Protein AF-X1DQE3-F1 (afdb_monomer_lite)

Radius of gyration: 15.82 Å; chains: 1; bounding box: 38×34×45 Å

Secondary structure (DSSP, 8-state):
-HHHHH--SSS--HHHHHHHHHHHHHHHHHHHHHHHTT-S---EEEHHHHHHHHHHHTT-SS--HHHHTT-EEEHHHHHHHHHHHHTS-HHHHTTSTT--GGGTTTHHHHHHHHHHHHHHTT-SEEEEES--HHHHHHHHHS--

Organism: NCBI:txid412755

InterPro domains:
  IPR003695 Ppx/GppA phosphatase, N-terminal [PF02541] (2-142)
  IPR043129 ATPase, nucleotide binding domain [SSF53067] (2-142)
  IPR050273 GppA/Ppx guanosine pentaphosphate hydrolase [PTHR30005] (2-142)

Sequence (144 aa):
VLTEKFIKGTLPERSELDHLESYIRSSIMEVMQKVRERGDILTIGVAGTITTLAAIDLELEEYDWQKIHRHILSRERIKNIYKLLCGTDLEERKKITGLTPGRADIIIGGTAILLEILKILSKENVIVSEQDILDGIIYSLAEF

Foldseek 3Di:
DLLVVQAVFQARDPVSLVVLLVVLLVVCVVVLVVVLVVPDDAAADEDDLQLLLQQLLVLAQDRDQVSSAQDKDFLVSLVVVLVVLNHDGLVVQCVRRSHPSVCSSPSNSVSSNVNSSCVSSVHGIYTYHHDDDVNVVVVVPVPD

pLDDT: mean 95.74, std 4.66, range [61.59, 98.75]

Structure (mmCIF, N/CA/C/O backbone):
data_AF-X1DQE3-F1
#
_entry.id   AF-X1DQE3-F1
#
loop_
_atom_site.group_PDB
_atom_site.id
_atom_site.type_symbol
_atom_site.label_atom_id
_atom_site.label_alt_id
_atom_site.label_comp_id
_atom_site.label_asym_id
_atom_site.label_entity_id
_atom_site.label_seq_id
_atom_site.pdbx_PDB_ins_code
_atom_site.Cartn_x
_atom_site.Cartn_y
_atom_site.Cartn_z
_atom_site.occupancy
_atom_site.B_iso_or_equiv
_atom_site.auth_seq_id
_atom_site.auth_comp_id
_atom_site.auth_asym_id
_atom_site.auth_atom_id
_atom_site.pdbx_PDB_model_num
ATOM 1 N N . VAL A 1 1 ? 4.897 -9.219 10.926 1.00 82.38 1 VAL A N 1
ATOM 2 C CA . VAL A 1 1 ? 4.546 -8.277 9.828 1.00 82.38 1 VAL A CA 1
ATOM 3 C C . VAL A 1 1 ? 4.795 -6.835 10.290 1.00 82.38 1 VAL A C 1
ATOM 5 O O . VAL A 1 1 ? 4.826 -6.614 11.493 1.00 82.38 1 VAL A O 1
ATOM 8 N N . LEU A 1 2 ? 5.058 -5.852 9.404 1.00 89.00 2 LEU A N 1
ATOM 9 C CA . LEU A 1 2 ? 5.412 -4.483 9.847 1.00 89.00 2 LEU A CA 1
ATOM 10 C C . LEU A 1 2 ? 4.331 -3.830 10.716 1.00 89.00 2 LEU A C 1
ATOM 12 O O . L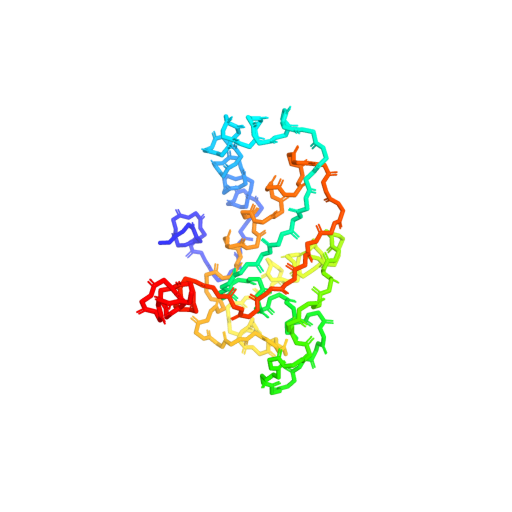EU A 1 2 ? 4.679 -3.182 11.695 1.00 89.00 2 LEU A O 1
ATOM 16 N N . THR A 1 3 ? 3.050 -4.025 10.397 1.00 88.81 3 THR A N 1
ATOM 17 C CA . THR A 1 3 ? 1.960 -3.484 11.219 1.00 88.81 3 THR A CA 1
ATOM 18 C C . THR A 1 3 ? 2.055 -3.967 12.659 1.00 88.81 3 THR A C 1
ATOM 20 O O . THR A 1 3 ? 2.161 -3.144 13.552 1.00 88.81 3 THR A O 1
ATOM 23 N N . GLU A 1 4 ? 2.157 -5.275 12.882 1.00 89.19 4 GLU A N 1
ATOM 24 C CA . GLU A 1 4 ? 2.283 -5.869 14.223 1.00 89.19 4 GLU A CA 1
ATOM 25 C C . GLU A 1 4 ? 3.541 -5.401 14.973 1.00 89.19 4 GLU A C 1
ATOM 27 O O . GLU A 1 4 ? 3.560 -5.335 16.198 1.00 89.19 4 GLU A O 1
ATOM 32 N N . LYS A 1 5 ? 4.620 -5.091 14.242 1.00 92.00 5 LYS A N 1
ATOM 33 C CA . LYS A 1 5 ? 5.881 -4.636 14.838 1.00 92.00 5 LYS A CA 1
ATOM 34 C C . LYS A 1 5 ? 5.776 -3.219 15.412 1.00 92.00 5 LYS A C 1
ATOM 36 O O . LYS A 1 5 ? 6.472 -2.918 16.380 1.00 92.00 5 LYS A O 1
ATOM 41 N N . PHE A 1 6 ? 4.972 -2.353 14.797 1.00 94.56 6 PHE A N 1
ATOM 42 C CA . PHE A 1 6 ? 4.929 -0.924 15.122 1.00 94.56 6 PHE A CA 1
ATOM 43 C C . PHE A 1 6 ? 3.610 -0.459 15.738 1.00 94.56 6 PHE A C 1
ATOM 45 O O . PHE A 1 6 ? 3.625 0.533 16.456 1.00 94.56 6 PHE A O 1
ATOM 52 N N . ILE A 1 7 ? 2.505 -1.157 15.481 1.00 92.88 7 ILE A N 1
ATOM 53 C CA . ILE A 1 7 ? 1.161 -0.807 15.940 1.00 92.88 7 ILE A CA 1
ATOM 54 C C . ILE A 1 7 ? 0.739 -1.844 16.977 1.00 92.88 7 ILE A C 1
ATOM 56 O O . ILE A 1 7 ? 0.531 -3.013 16.646 1.00 92.88 7 ILE A O 1
ATOM 60 N N . LYS A 1 8 ? 0.637 -1.423 18.240 1.00 88.75 8 LYS A N 1
ATOM 61 C CA . LYS A 1 8 ? 0.310 -2.319 19.363 1.00 88.75 8 LYS A CA 1
ATOM 62 C C . LYS A 1 8 ? -1.191 -2.435 19.618 1.00 88.75 8 LYS A C 1
ATOM 64 O O . LYS A 1 8 ? -1.634 -3.432 20.183 1.00 88.75 8 LYS A O 1
ATOM 69 N N . GLY A 1 9 ? -1.953 -1.407 19.247 1.00 87.69 9 GLY A N 1
ATOM 70 C CA . GLY A 1 9 ? -3.400 -1.331 19.433 1.00 87.69 9 GLY A CA 1
ATOM 71 C C . GLY A 1 9 ? -4.202 -1.604 18.160 1.00 87.69 9 GLY A C 1
ATOM 72 O O . GLY A 1 9 ? -3.667 -1.870 17.086 1.00 87.69 9 GLY A O 1
ATOM 73 N N . THR A 1 10 ? -5.524 -1.502 18.275 1.00 88.88 10 THR A N 1
ATOM 74 C CA . THR A 1 10 ? -6.440 -1.589 17.129 1.00 88.88 10 THR A CA 1
ATOM 75 C C . THR A 1 10 ? -6.605 -0.256 16.406 1.00 88.88 10 THR A C 1
ATOM 77 O O . THR A 1 10 ? -7.002 -0.252 15.244 1.00 88.88 10 THR A O 1
ATOM 80 N N . LEU A 1 11 ? -6.278 0.859 17.058 1.00 93.19 11 LEU A N 1
ATOM 81 C CA . LEU A 1 11 ? -6.228 2.191 16.472 1.00 93.19 11 LEU A CA 1
ATOM 82 C C . LEU A 1 11 ? -4.791 2.713 16.623 1.00 93.19 11 LEU A C 1
ATOM 84 O O . LEU A 1 11 ? -4.344 2.865 17.761 1.00 93.19 11 LEU A O 1
ATOM 88 N N . PRO A 1 12 ? -4.051 2.935 15.524 1.00 93.62 12 PRO A N 1
ATOM 89 C CA . PRO A 1 12 ? -2.672 3.396 15.602 1.00 93.62 12 PRO A CA 1
ATOM 90 C C . PRO A 1 12 ? -2.560 4.788 16.220 1.00 93.62 12 PRO A C 1
ATOM 92 O O . PRO A 1 12 ? -3.261 5.722 15.818 1.00 93.62 12 PRO A O 1
ATOM 95 N N . GLU A 1 13 ? -1.607 4.962 17.129 1.00 95.56 13 GLU A N 1
ATOM 96 C CA . GLU A 1 13 ? -1.222 6.298 17.568 1.00 95.56 13 GLU A CA 1
ATOM 97 C C . GLU A 1 13 ? -0.417 7.022 16.483 1.00 95.56 13 GLU A C 1
ATOM 99 O O . GLU A 1 13 ? 0.296 6.420 15.674 1.00 95.56 13 GLU A O 1
ATOM 104 N N . ARG A 1 14 ? -0.460 8.359 16.497 1.00 95.31 14 ARG A N 1
ATOM 105 C CA . ARG A 1 14 ? 0.328 9.170 15.559 1.00 95.31 14 ARG A CA 1
ATOM 106 C C . ARG A 1 14 ? 1.826 8.854 15.640 1.00 95.31 14 ARG A C 1
ATOM 108 O O . ARG A 1 14 ? 2.483 8.750 14.610 1.00 95.31 14 ARG A O 1
ATOM 115 N N . SER A 1 15 ? 2.334 8.669 16.855 1.00 96.81 15 SER A N 1
ATOM 116 C CA . SER A 1 15 ? 3.724 8.308 17.140 1.00 96.81 15 SER A CA 1
ATOM 117 C C . SER A 1 15 ? 4.106 6.948 16.539 1.00 96.81 15 SER A C 1
ATOM 119 O O . SER A 1 15 ? 5.188 6.811 15.973 1.00 96.81 15 SER A O 1
ATOM 121 N N . GLU A 1 16 ? 3.225 5.947 16.617 1.00 97.12 16 GLU A N 1
ATOM 122 C CA . GLU A 1 16 ? 3.424 4.621 16.018 1.00 97.12 16 GLU A CA 1
ATOM 123 C C . GLU A 1 16 ? 3.512 4.706 14.491 1.00 97.12 16 GLU A C 1
ATOM 125 O O . GLU A 1 16 ? 4.422 4.126 13.892 1.00 97.12 16 GLU A O 1
ATOM 130 N N . LEU A 1 17 ? 2.616 5.477 13.865 1.00 97.12 17 LEU A N 1
ATOM 131 C CA . LEU A 1 17 ? 2.627 5.712 12.419 1.00 97.12 17 LEU A CA 1
ATOM 132 C C . LEU A 1 17 ? 3.899 6.437 11.973 1.00 97.12 17 LEU A C 1
ATOM 134 O O . LEU A 1 17 ? 4.544 6.006 11.018 1.00 97.12 17 LEU A O 1
ATOM 138 N N . ASP A 1 18 ? 4.304 7.488 12.688 1.00 97.44 18 ASP A N 1
ATOM 139 C CA . ASP A 1 18 ? 5.519 8.237 12.363 1.00 97.44 18 ASP A CA 1
ATOM 140 C C . ASP A 1 18 ? 6.774 7.336 12.482 1.00 97.44 18 ASP A C 1
ATOM 142 O O . ASP A 1 18 ? 7.667 7.391 11.627 1.00 97.44 18 ASP A O 1
ATOM 146 N N . HIS A 1 19 ? 6.835 6.447 13.485 1.00 97.69 19 HIS A N 1
ATOM 147 C CA . HIS A 1 19 ? 7.912 5.455 13.612 1.00 97.69 19 HIS A CA 1
ATOM 148 C C . HIS A 1 19 ? 7.902 4.419 12.481 1.00 97.69 19 HIS A C 1
ATOM 150 O O . HIS A 1 19 ? 8.961 4.125 11.920 1.00 97.69 19 HIS A O 1
ATOM 156 N N . LEU A 1 20 ? 6.729 3.883 12.129 1.00 97.75 20 LEU A N 1
ATOM 157 C CA . LEU A 1 20 ? 6.557 2.940 11.023 1.00 97.75 20 LEU A CA 1
ATOM 158 C C . LEU A 1 20 ? 7.022 3.557 9.697 1.00 97.75 20 LEU A C 1
ATOM 160 O O . LEU A 1 20 ? 7.830 2.960 8.985 1.00 97.75 20 LEU A O 1
ATOM 164 N N . GLU A 1 21 ? 6.551 4.763 9.381 1.00 97.62 21 GLU A N 1
ATOM 165 C CA . GLU A 1 21 ? 6.879 5.483 8.146 1.00 97.62 21 GLU A CA 1
ATOM 166 C C . GLU A 1 21 ? 8.374 5.824 8.071 1.00 97.62 21 GLU A C 1
ATOM 168 O O . GLU A 1 21 ? 9.006 5.637 7.028 1.00 97.62 21 GLU A O 1
ATOM 173 N N . SER A 1 22 ? 8.973 6.264 9.182 1.00 97.88 22 SER A N 1
ATOM 174 C CA . SER A 1 22 ? 10.415 6.529 9.268 1.00 97.88 22 SER A CA 1
ATOM 175 C C . SER A 1 22 ? 11.251 5.261 9.055 1.00 97.88 22 SER A C 1
ATOM 177 O O . SER A 1 22 ? 12.234 5.261 8.301 1.00 97.88 22 SER A O 1
ATOM 179 N N . TYR A 1 23 ? 10.835 4.147 9.664 1.00 98.38 23 TYR A N 1
ATOM 180 C CA . TYR A 1 23 ? 11.493 2.856 9.491 1.00 98.38 23 TYR A CA 1
ATOM 181 C C . TYR A 1 23 ? 11.399 2.352 8.048 1.00 98.38 23 TYR A C 1
ATOM 183 O O . TYR A 1 23 ? 12.408 1.941 7.476 1.00 98.38 23 TYR A O 1
ATOM 191 N N . ILE A 1 24 ? 10.214 2.416 7.434 1.00 98.25 24 ILE A N 1
ATOM 192 C CA . ILE A 1 24 ? 10.019 2.037 6.029 1.00 98.25 24 ILE A CA 1
ATOM 193 C C . ILE A 1 24 ? 10.930 2.877 5.141 1.00 98.25 24 ILE A C 1
ATOM 195 O O . ILE A 1 24 ? 11.714 2.320 4.374 1.00 98.25 24 ILE A O 1
ATOM 199 N N . ARG A 1 25 ? 10.870 4.208 5.282 1.00 97.56 25 ARG A N 1
ATOM 200 C CA . ARG A 1 25 ? 11.641 5.141 4.458 1.00 97.56 25 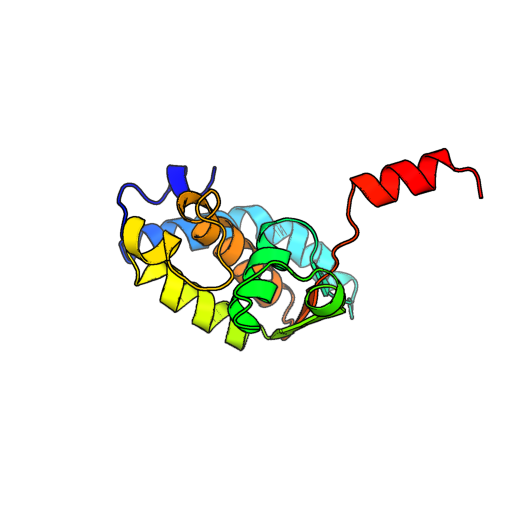ARG A CA 1
ATOM 201 C C . ARG A 1 25 ? 13.132 4.851 4.531 1.00 97.56 25 ARG A C 1
ATOM 203 O O . ARG A 1 25 ? 13.766 4.725 3.491 1.00 97.56 25 ARG A O 1
ATOM 210 N N . SER A 1 26 ? 13.684 4.728 5.737 1.00 97.69 26 SER A N 1
ATOM 211 C CA . SER A 1 26 ? 15.109 4.418 5.918 1.00 97.69 26 SER A CA 1
ATOM 212 C C . SER A 1 26 ? 15.490 3.052 5.342 1.00 97.69 26 SER A C 1
ATOM 214 O O . SER A 1 26 ? 16.551 2.932 4.737 1.00 97.69 26 SER A O 1
ATOM 216 N N . SER A 1 27 ? 14.605 2.057 5.444 1.00 98.00 27 SER A N 1
ATOM 217 C CA . SER A 1 27 ? 14.853 0.699 4.942 1.00 98.00 27 SER A CA 1
ATOM 218 C C . SER A 1 27 ? 14.871 0.602 3.412 1.00 98.00 27 SER A C 1
ATOM 220 O O . SER A 1 27 ? 15.590 -0.232 2.869 1.00 98.00 27 SER A O 1
ATOM 222 N N . ILE A 1 28 ? 14.083 1.423 2.706 1.00 97.56 28 ILE A N 1
ATOM 223 C CA . ILE A 1 28 ? 13.935 1.328 1.240 1.00 97.56 28 ILE A CA 1
ATOM 224 C C . ILE A 1 28 ? 14.660 2.436 0.466 1.00 97.56 28 ILE A C 1
ATOM 226 O O . ILE A 1 28 ? 14.775 2.331 -0.755 1.00 97.56 28 ILE A O 1
ATOM 230 N N . MET A 1 29 ? 15.136 3.491 1.143 1.00 96.75 29 MET A N 1
ATOM 231 C CA . MET A 1 29 ? 15.671 4.703 0.505 1.00 96.75 29 MET A CA 1
ATOM 232 C C . MET A 1 29 ? 16.746 4.392 -0.536 1.00 96.75 29 MET A C 1
ATOM 234 O O . MET A 1 29 ? 16.637 4.839 -1.674 1.00 96.75 29 MET A O 1
ATOM 238 N N . GLU A 1 30 ? 17.764 3.614 -0.164 1.00 97.19 30 GLU A N 1
ATOM 239 C CA . GLU A 1 30 ? 18.902 3.338 -1.046 1.00 97.19 30 GLU A CA 1
ATOM 240 C C . GLU A 1 30 ? 18.463 2.636 -2.341 1.00 97.19 30 GLU A C 1
ATOM 242 O O . GLU A 1 30 ? 18.833 3.044 -3.442 1.00 97.19 30 GLU A O 1
ATOM 247 N N . VAL A 1 31 ? 17.628 1.600 -2.220 1.00 96.81 31 VAL A N 1
ATOM 248 C CA . VAL A 1 31 ? 17.140 0.829 -3.371 1.00 96.81 31 VAL A CA 1
ATOM 249 C C . VAL A 1 31 ? 16.227 1.688 -4.243 1.00 96.81 31 VAL A C 1
ATOM 251 O O . VAL A 1 31 ? 16.363 1.690 -5.465 1.00 96.81 31 VAL A O 1
ATOM 254 N N . MET A 1 32 ? 15.320 2.455 -3.634 1.00 95.94 32 MET A N 1
ATOM 255 C CA . MET A 1 32 ? 14.384 3.296 -4.380 1.00 95.94 32 MET A CA 1
ATOM 256 C C . MET A 1 32 ? 15.079 4.462 -5.092 1.00 95.94 32 MET A C 1
ATOM 258 O O . MET A 1 32 ? 14.649 4.833 -6.183 1.00 95.94 32 MET A O 1
ATOM 262 N N . GLN A 1 33 ? 16.174 5.007 -4.548 1.00 94.44 33 GLN A N 1
ATOM 263 C CA . GLN A 1 33 ? 16.974 6.004 -5.269 1.00 94.44 33 GLN A CA 1
ATOM 264 C C . GLN A 1 33 ? 17.613 5.421 -6.530 1.00 94.44 33 GLN A C 1
ATOM 266 O O . GLN A 1 33 ? 17.456 6.001 -7.602 1.00 94.44 33 GLN A O 1
ATOM 271 N N . LYS A 1 34 ? 18.209 4.227 -6.443 1.00 95.94 34 LYS A N 1
ATOM 272 C CA . LYS A 1 34 ? 18.752 3.522 -7.618 1.00 95.94 34 LYS A CA 1
ATOM 273 C C . LYS A 1 34 ? 17.684 3.249 -8.682 1.00 95.94 34 LYS A C 1
ATOM 275 O O . LYS A 1 34 ? 17.969 3.288 -9.875 1.00 95.94 34 LYS A O 1
ATOM 280 N N . VAL A 1 35 ? 16.446 2.961 -8.269 1.00 95.50 35 VAL A N 1
ATOM 281 C CA . VAL A 1 35 ? 15.313 2.802 -9.198 1.00 95.50 35 VAL A CA 1
ATOM 282 C C . VAL A 1 35 ? 14.954 4.137 -9.852 1.00 95.50 35 VAL A C 1
ATOM 284 O O . VAL A 1 35 ? 14.790 4.189 -11.067 1.00 95.50 35 VAL A O 1
ATOM 287 N N . ARG A 1 36 ? 14.883 5.222 -9.072 1.00 93.12 36 ARG A N 1
ATOM 288 C CA . ARG A 1 36 ? 14.587 6.577 -9.564 1.00 93.12 36 ARG A CA 1
ATOM 289 C C . ARG A 1 36 ? 15.619 7.077 -10.580 1.00 93.12 36 ARG A C 1
ATOM 291 O O . ARG A 1 36 ? 15.256 7.756 -11.534 1.00 93.12 36 ARG A O 1
ATOM 298 N N . GLU A 1 37 ? 16.890 6.727 -10.403 1.00 94.44 37 GLU A N 1
ATOM 299 C CA . GLU A 1 37 ? 17.984 7.086 -11.319 1.00 94.44 37 GLU A CA 1
ATOM 300 C C . GLU A 1 37 ? 17.861 6.445 -12.710 1.00 94.44 37 GLU A C 1
ATOM 302 O O . GLU A 1 37 ? 18.485 6.921 -13.656 1.00 94.44 37 GLU A O 1
ATOM 307 N N . ARG A 1 38 ? 17.019 5.413 -12.877 1.00 92.81 38 ARG A N 1
ATOM 308 C CA . ARG A 1 38 ? 16.749 4.797 -14.188 1.00 92.81 38 ARG A CA 1
ATOM 309 C C . ARG A 1 38 ? 15.886 5.663 -15.111 1.00 92.81 38 ARG A C 1
ATOM 311 O O . ARG A 1 38 ? 15.694 5.291 -16.265 1.00 92.81 38 ARG A O 1
ATOM 318 N N . GLY A 1 39 ? 15.393 6.805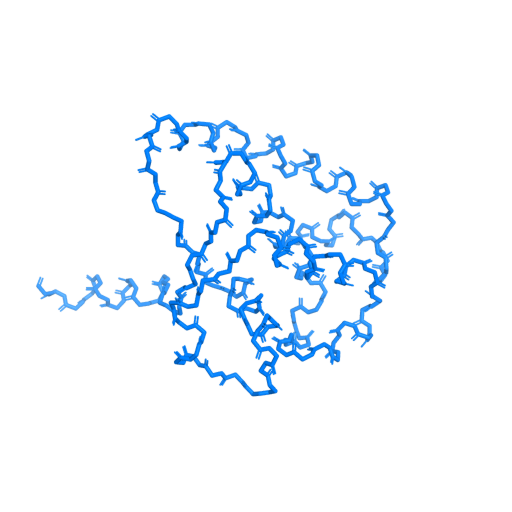 -14.632 1.00 90.12 39 GLY A N 1
ATOM 319 C CA . GLY A 1 39 ? 14.601 7.748 -15.415 1.00 90.12 39 GLY A CA 1
ATOM 320 C C . GLY A 1 39 ? 13.101 7.504 -15.281 1.00 90.12 39 GLY A C 1
ATOM 321 O O . GLY A 1 39 ? 12.601 7.229 -14.189 1.00 90.12 39 GLY A O 1
ATOM 322 N N . ASP A 1 40 ? 12.366 7.661 -16.383 1.00 90.06 40 ASP A N 1
ATOM 323 C CA . ASP A 1 40 ? 10.917 7.497 -16.352 1.00 90.06 40 ASP A CA 1
ATOM 324 C C . ASP A 1 40 ? 10.528 6.017 -16.288 1.00 90.06 40 ASP A C 1
ATOM 326 O O . ASP A 1 40 ? 10.814 5.229 -17.188 1.00 90.06 40 ASP A O 1
ATOM 330 N N . ILE A 1 41 ? 9.888 5.642 -15.185 1.00 92.69 41 ILE A N 1
ATOM 331 C CA . ILE A 1 41 ? 9.459 4.272 -14.897 1.00 92.69 41 ILE A CA 1
ATOM 332 C C . ILE A 1 41 ? 7.936 4.171 -14.863 1.00 92.69 41 ILE A C 1
ATOM 334 O O . ILE A 1 41 ? 7.251 5.067 -14.372 1.00 92.69 41 ILE A O 1
ATOM 338 N N . LEU A 1 42 ? 7.393 3.045 -15.307 1.00 94.56 42 LEU A N 1
ATOM 339 C CA . LEU A 1 42 ? 5.997 2.701 -15.064 1.00 94.56 42 LEU A CA 1
ATOM 340 C C . LEU A 1 42 ? 5.875 1.960 -13.727 1.00 94.56 42 LEU A C 1
ATOM 342 O O . LEU A 1 42 ? 6.665 1.065 -13.435 1.00 94.56 42 LEU A O 1
ATOM 346 N N . THR A 1 43 ? 4.879 2.317 -12.921 1.00 97.19 43 THR A N 1
ATOM 347 C CA . THR A 1 43 ? 4.582 1.664 -11.641 1.00 97.19 43 THR A CA 1
ATOM 348 C C . THR A 1 43 ? 3.421 0.694 -11.801 1.00 97.19 43 THR A C 1
ATOM 350 O O . THR A 1 43 ? 2.277 1.102 -11.998 1.00 97.19 43 THR A O 1
ATOM 353 N N . ILE A 1 44 ? 3.720 -0.598 -11.676 1.00 98.25 44 ILE A N 1
ATOM 354 C CA . ILE A 1 44 ? 2.726 -1.671 -11.620 1.00 98.25 44 ILE A CA 1
ATOM 355 C C . ILE A 1 44 ? 2.827 -2.319 -10.241 1.00 98.25 44 ILE A C 1
ATOM 357 O O . ILE A 1 44 ? 3.906 -2.739 -9.826 1.00 98.25 44 ILE A O 1
ATOM 361 N N . GLY A 1 45 ? 1.715 -2.353 -9.518 1.00 97.94 45 GLY A N 1
ATOM 362 C CA . GLY A 1 45 ? 1.597 -3.014 -8.230 1.00 97.94 45 GLY A CA 1
ATOM 363 C C . GLY A 1 45 ? 0.859 -4.341 -8.377 1.00 97.94 45 GLY A C 1
ATOM 364 O O . GLY A 1 45 ? -0.147 -4.423 -9.077 1.00 97.94 45 GLY A O 1
ATOM 365 N N . VAL A 1 46 ? 1.351 -5.364 -7.689 1.00 98.19 46 VAL A N 1
ATOM 366 C CA . VAL A 1 46 ? 0.786 -6.719 -7.680 1.00 98.19 46 VAL A CA 1
ATOM 367 C C . VAL A 1 46 ? 0.474 -7.161 -6.250 1.00 98.19 46 VAL A C 1
ATOM 369 O O . VAL A 1 46 ? 0.866 -6.494 -5.286 1.00 98.19 46 VAL A O 1
ATOM 372 N N . ALA A 1 47 ? -0.172 -8.319 -6.121 1.00 95.88 47 ALA A N 1
ATOM 373 C CA . ALA A 1 47 ? -0.475 -8.992 -4.863 1.00 95.88 47 ALA A CA 1
ATOM 374 C C . ALA A 1 47 ? -1.454 -8.240 -3.937 1.00 95.88 47 ALA A C 1
ATOM 376 O O . ALA A 1 47 ? -1.983 -7.166 -4.230 1.00 95.88 47 ALA A O 1
ATOM 377 N N . GLY A 1 48 ? -1.707 -8.851 -2.777 1.00 96.00 48 GLY A N 1
ATOM 378 C CA . GLY A 1 48 ? -2.876 -8.571 -1.950 1.00 96.00 48 GLY A CA 1
ATOM 379 C C . GLY A 1 48 ? -3.076 -7.122 -1.511 1.00 96.00 48 GLY A C 1
ATOM 380 O O . GLY A 1 48 ? -4.206 -6.648 -1.529 1.00 96.00 48 GLY A O 1
ATOM 381 N N . THR A 1 49 ? -2.027 -6.394 -1.121 1.00 97.44 49 THR A N 1
ATOM 382 C CA . THR A 1 49 ? -2.174 -4.988 -0.695 1.00 97.44 49 THR A CA 1
ATOM 383 C C . THR A 1 49 ? -2.729 -4.127 -1.825 1.00 97.44 49 THR A C 1
ATOM 385 O O . THR A 1 49 ? -3.668 -3.364 -1.616 1.00 97.44 49 THR A O 1
ATOM 388 N N . ILE A 1 50 ? -2.162 -4.262 -3.025 1.00 97.94 50 ILE A N 1
ATOM 389 C CA . ILE A 1 50 ? -2.509 -3.422 -4.171 1.00 97.94 50 ILE A CA 1
ATOM 390 C C . ILE A 1 50 ? -3.933 -3.725 -4.636 1.00 97.94 50 ILE A C 1
ATOM 392 O O . ILE A 1 50 ? -4.718 -2.804 -4.852 1.00 97.94 50 ILE A O 1
ATOM 396 N N . THR A 1 51 ? -4.286 -5.008 -4.713 1.00 97.75 51 THR A N 1
ATOM 397 C CA . THR A 1 51 ? -5.611 -5.446 -5.166 1.00 97.75 51 THR A CA 1
ATOM 398 C C . THR A 1 51 ? -6.700 -5.116 -4.144 1.00 97.75 51 THR A C 1
ATOM 400 O O . THR A 1 51 ? -7.796 -4.709 -4.516 1.00 97.75 51 THR A O 1
ATOM 403 N N . THR A 1 52 ? -6.376 -5.156 -2.847 1.00 98.06 52 THR A N 1
ATOM 404 C CA . THR A 1 52 ? -7.289 -4.705 -1.780 1.00 98.06 52 THR A CA 1
ATOM 405 C C . THR A 1 52 ? -7.539 -3.199 -1.848 1.00 98.06 52 THR A C 1
ATOM 407 O O . THR A 1 52 ? -8.679 -2.765 -1.750 1.00 98.06 52 THR A O 1
ATOM 410 N N . LEU A 1 53 ? -6.496 -2.383 -2.040 1.00 98.62 53 LEU A N 1
ATOM 411 C CA . LEU A 1 53 ? -6.669 -0.932 -2.186 1.00 98.62 53 LEU A CA 1
ATOM 412 C C . LEU A 1 53 ? -7.519 -0.580 -3.412 1.00 98.62 53 LEU A C 1
ATOM 414 O O . LEU A 1 53 ? -8.311 0.354 -3.344 1.00 98.62 53 LEU A O 1
ATOM 418 N N . ALA A 1 54 ? -7.388 -1.343 -4.500 1.00 98.50 54 ALA A N 1
ATOM 419 C CA . ALA A 1 54 ? -8.229 -1.197 -5.683 1.00 98.50 54 ALA A CA 1
ATOM 420 C C . ALA A 1 54 ? -9.694 -1.529 -5.384 1.00 98.50 54 ALA A C 1
ATOM 422 O O . ALA A 1 54 ? -10.576 -0.755 -5.736 1.00 98.50 54 ALA A O 1
ATOM 423 N N . ALA A 1 55 ? -9.949 -2.638 -4.686 1.00 98.50 55 ALA A N 1
ATOM 424 C CA . ALA A 1 55 ? -11.297 -3.031 -4.291 1.00 98.50 55 ALA A CA 1
ATOM 425 C C . ALA A 1 55 ? -11.963 -2.006 -3.356 1.00 98.50 55 ALA A C 1
ATOM 427 O O . ALA A 1 55 ? -13.147 -1.728 -3.521 1.00 98.50 55 ALA A O 1
ATOM 428 N N . ILE A 1 56 ? -11.206 -1.415 -2.420 1.00 98.50 56 ILE A N 1
ATOM 429 C CA . ILE A 1 56 ? -11.694 -0.328 -1.553 1.00 98.50 56 ILE A CA 1
ATOM 430 C C . ILE A 1 56 ? -12.007 0.924 -2.382 1.00 98.50 56 ILE A C 1
ATOM 432 O O . ILE A 1 56 ? -13.062 1.522 -2.209 1.00 98.50 56 ILE A O 1
ATOM 436 N N . ASP A 1 57 ? -11.108 1.331 -3.284 1.00 98.62 57 ASP A N 1
ATOM 437 C CA . ASP A 1 57 ? -11.299 2.528 -4.118 1.00 98.62 57 ASP A CA 1
ATOM 438 C C . ASP A 1 57 ? -12.510 2.421 -5.058 1.00 98.62 57 ASP A C 1
ATOM 440 O O . ASP A 1 57 ? -13.166 3.425 -5.335 1.00 98.62 57 ASP A O 1
ATOM 444 N N . LEU A 1 58 ? -12.793 1.203 -5.525 1.00 98.25 58 LEU A N 1
ATOM 445 C CA . LEU A 1 58 ? -13.929 0.852 -6.377 1.00 98.25 58 LEU A CA 1
ATOM 446 C C . LEU A 1 58 ? -15.201 0.497 -5.587 1.00 98.25 58 LEU A C 1
ATOM 448 O O . LEU A 1 58 ? -16.217 0.199 -6.212 1.00 98.25 58 LEU A O 1
ATOM 452 N N . GLU A 1 59 ? -15.141 0.494 -4.251 1.00 97.56 59 GLU A N 1
ATOM 453 C CA . GLU A 1 59 ? -16.249 0.136 -3.353 1.00 97.56 59 GLU A CA 1
ATOM 454 C C . GLU A 1 59 ? -16.897 -1.220 -3.704 1.00 97.56 59 GLU A C 1
ATOM 456 O O . GLU A 1 59 ? -18.117 -1.378 -3.712 1.00 97.56 59 GLU A O 1
ATOM 461 N N . LEU A 1 60 ? -16.073 -2.227 -4.011 1.00 97.69 60 LEU A N 1
ATOM 462 C CA . LEU A 1 60 ? -16.558 -3.547 -4.416 1.00 97.69 60 LEU A CA 1
ATOM 463 C C . LEU A 1 60 ? -17.080 -4.352 -3.215 1.00 97.69 60 LEU A C 1
ATOM 465 O O . LEU A 1 60 ? -16.312 -4.723 -2.326 1.00 97.69 60 LEU A O 1
ATOM 469 N N . GLU A 1 61 ? -18.378 -4.667 -3.213 1.00 95.19 61 GLU A N 1
ATOM 470 C CA . GLU A 1 61 ? -18.990 -5.576 -2.228 1.00 95.19 61 GLU A CA 1
ATOM 471 C C . GLU A 1 61 ? -18.490 -7.018 -2.390 1.00 95.19 61 GLU A C 1
ATOM 473 O O . GLU A 1 61 ? -18.216 -7.706 -1.408 1.00 95.19 61 GLU A O 1
ATOM 478 N N . GLU A 1 62 ? -18.310 -7.449 -3.639 1.00 94.56 62 GLU A N 1
ATOM 479 C CA . GLU A 1 62 ? -17.757 -8.749 -4.003 1.00 94.56 62 GLU A CA 1
ATOM 480 C C . GLU A 1 62 ? -16.494 -8.576 -4.845 1.00 94.56 62 GLU A C 1
ATOM 482 O O . GLU A 1 62 ? -16.382 -7.660 -5.662 1.00 94.56 62 GLU A O 1
ATOM 487 N N . TYR A 1 63 ? -15.531 -9.478 -4.656 1.00 93.56 63 TYR A N 1
ATOM 488 C CA . TYR A 1 63 ? -14.273 -9.436 -5.390 1.00 93.56 63 TYR A CA 1
ATOM 489 C C . TYR A 1 63 ? -14.493 -9.648 -6.893 1.00 93.56 63 TYR A C 1
ATOM 491 O O . TYR A 1 63 ? -14.962 -10.703 -7.315 1.00 93.56 63 TYR A O 1
ATOM 499 N N . ASP A 1 64 ? -14.084 -8.670 -7.702 1.00 96.88 64 ASP A N 1
ATOM 500 C CA . ASP A 1 64 ? -14.201 -8.699 -9.160 1.00 96.88 64 ASP A CA 1
ATOM 501 C C . ASP A 1 64 ? -12.840 -8.388 -9.796 1.00 96.88 64 ASP A C 1
ATOM 503 O O . ASP A 1 64 ? -12.437 -7.230 -9.953 1.00 96.88 64 ASP A O 1
ATOM 507 N N . TRP A 1 65 ? -12.111 -9.447 -10.156 1.00 95.69 65 TRP A N 1
ATOM 508 C CA . TRP A 1 65 ? -10.759 -9.342 -10.708 1.00 95.69 65 TRP A CA 1
ATOM 509 C C . TRP A 1 65 ? -10.719 -8.554 -12.025 1.00 95.69 65 TRP A C 1
ATOM 511 O O . TRP A 1 65 ? -9.714 -7.909 -12.319 1.00 95.69 65 TRP A O 1
ATOM 521 N N . GLN A 1 66 ? -11.802 -8.563 -12.813 1.00 97.50 66 GLN A N 1
ATOM 522 C CA . GLN A 1 66 ? -11.853 -7.864 -14.099 1.00 97.50 66 GLN A CA 1
ATOM 523 C C . GLN A 1 66 ? -11.907 -6.350 -13.909 1.00 97.50 66 GLN A C 1
ATOM 525 O O . GLN A 1 66 ? -11.338 -5.613 -14.712 1.00 97.50 66 GLN A O 1
ATOM 530 N N . LYS A 1 67 ? -12.565 -5.890 -12.838 1.00 97.69 67 LYS A N 1
ATOM 531 C CA . LYS A 1 67 ? -12.576 -4.474 -12.448 1.00 97.69 67 LYS A CA 1
ATOM 532 C C . LYS A 1 67 ? -11.279 -4.050 -11.767 1.00 97.69 67 LYS A C 1
ATOM 534 O O . LYS A 1 67 ? -10.861 -2.909 -11.927 1.00 97.69 67 LYS A O 1
ATOM 539 N N . ILE A 1 68 ? -10.654 -4.952 -11.011 1.00 98.19 68 ILE A N 1
ATOM 540 C CA . ILE A 1 68 ? -9.413 -4.677 -10.275 1.00 98.19 68 ILE A CA 1
ATOM 541 C C . ILE A 1 68 ? -8.199 -4.636 -11.213 1.00 98.19 68 ILE A C 1
ATOM 543 O O . ILE A 1 68 ? -7.358 -3.740 -11.105 1.00 98.19 68 ILE A O 1
ATOM 547 N N . HIS A 1 69 ? -8.076 -5.592 -12.137 1.00 98.25 69 HIS A N 1
ATOM 548 C CA . HIS A 1 69 ? -6.941 -5.667 -13.051 1.00 98.25 69 HIS A CA 1
ATOM 549 C C . HIS A 1 69 ? -6.882 -4.420 -13.946 1.00 98.25 69 HIS A C 1
ATOM 551 O O . HIS A 1 69 ? -7.860 -4.046 -14.588 1.00 98.25 69 HIS A O 1
ATOM 557 N N . ARG A 1 70 ? -5.703 -3.793 -14.020 1.00 98.19 70 ARG A N 1
ATOM 558 C CA . ARG A 1 70 ? -5.415 -2.525 -14.717 1.00 98.19 70 ARG A CA 1
ATOM 559 C C . ARG A 1 70 ? -6.122 -1.297 -14.150 1.00 98.19 70 ARG A C 1
ATOM 561 O O . ARG A 1 70 ? -5.982 -0.224 -14.740 1.00 98.19 70 ARG A O 1
ATOM 568 N N . HIS A 1 71 ? -6.809 -1.407 -13.011 1.00 98.56 71 HIS A N 1
ATOM 569 C CA . HIS A 1 71 ? -7.304 -0.228 -12.306 1.00 98.56 71 HIS A CA 1
ATOM 570 C C . HIS A 1 71 ? -6.139 0.709 -11.972 1.00 98.56 71 HIS A C 1
ATOM 572 O O . HIS A 1 71 ? -5.047 0.262 -11.604 1.00 98.56 71 HIS A O 1
ATOM 578 N N . ILE A 1 72 ? -6.359 2.013 -12.125 1.00 98.62 72 ILE A N 1
ATOM 579 C CA . ILE A 1 72 ? -5.343 3.032 -11.863 1.00 98.62 72 ILE A CA 1
ATOM 580 C C . ILE A 1 72 ? -5.662 3.674 -10.522 1.00 98.62 72 ILE A C 1
ATOM 582 O O . ILE A 1 72 ? -6.627 4.423 -10.391 1.00 98.62 72 ILE A O 1
ATOM 586 N N . LEU A 1 73 ? -4.804 3.421 -9.538 1.00 98.31 73 LEU A N 1
ATOM 587 C CA . LEU A 1 73 ? -4.894 4.054 -8.231 1.00 98.31 73 LEU A CA 1
ATOM 588 C C . LEU A 1 73 ? -4.023 5.300 -8.197 1.00 98.31 73 LEU A C 1
ATOM 590 O O . LEU A 1 73 ? -2.802 5.221 -8.373 1.00 98.31 73 LEU A O 1
ATOM 594 N N . SER A 1 74 ? -4.636 6.444 -7.900 1.00 98.50 74 SER A N 1
ATOM 595 C CA . SER A 1 74 ? -3.873 7.655 -7.631 1.00 98.50 74 SER A CA 1
ATOM 596 C C . SER A 1 74 ? -3.288 7.633 -6.224 1.00 98.50 74 SER A C 1
ATOM 598 O O . SER A 1 74 ? -3.890 7.145 -5.262 1.00 98.50 74 SER A O 1
ATOM 600 N N . ARG A 1 75 ? -2.101 8.219 -6.075 1.00 98.62 75 ARG A N 1
ATOM 601 C CA . ARG A 1 75 ? -1.422 8.397 -4.789 1.00 98.62 75 ARG A CA 1
ATOM 602 C C . ARG A 1 75 ? -2.290 9.175 -3.803 1.00 98.62 75 ARG A C 1
ATOM 604 O O . ARG A 1 75 ? -2.229 8.921 -2.602 1.00 98.62 75 ARG A O 1
ATOM 611 N N . GLU A 1 76 ? -3.111 10.100 -4.295 1.00 98.56 76 GLU A N 1
ATOM 612 C CA . GLU A 1 76 ? -4.087 10.821 -3.481 1.00 98.56 76 GLU A CA 1
ATOM 613 C C . GLU A 1 76 ? -5.177 9.893 -2.930 1.00 98.56 76 GLU A C 1
ATOM 615 O O . GLU A 1 76 ? -5.436 9.915 -1.725 1.00 98.56 76 GLU A O 1
ATOM 620 N N . ARG A 1 77 ? -5.773 9.034 -3.769 1.00 98.56 77 ARG A N 1
ATOM 621 C CA . ARG A 1 77 ? -6.785 8.063 -3.321 1.00 98.56 77 ARG A CA 1
ATOM 622 C C . ARG A 1 77 ? -6.191 7.071 -2.329 1.00 98.56 77 ARG A C 1
ATOM 624 O O . ARG A 1 77 ? -6.756 6.897 -1.252 1.00 98.56 77 ARG A O 1
ATOM 631 N N . ILE A 1 78 ? -4.990 6.552 -2.596 1.00 98.75 78 ILE A N 1
ATOM 632 C CA . ILE A 1 78 ? -4.254 5.693 -1.651 1.00 98.75 78 ILE A CA 1
ATOM 633 C C . ILE A 1 78 ? -4.039 6.413 -0.313 1.00 98.75 78 ILE A C 1
ATOM 635 O O . ILE A 1 78 ? -4.240 5.825 0.746 1.00 98.75 78 ILE A O 1
ATOM 639 N N . LYS A 1 79 ? -3.671 7.701 -0.328 1.00 98.69 79 LYS A N 1
ATOM 640 C CA . LYS A 1 79 ? -3.487 8.498 0.895 1.00 98.69 79 LYS A CA 1
ATOM 641 C C . LYS A 1 79 ? -4.794 8.684 1.669 1.00 98.69 79 LYS A C 1
ATOM 643 O O . LYS A 1 79 ? -4.767 8.682 2.899 1.00 98.69 79 LYS A O 1
ATOM 648 N N . ASN A 1 80 ? -5.919 8.859 0.981 1.00 98.75 80 ASN A N 1
ATOM 649 C CA . ASN A 1 80 ? -7.230 8.979 1.619 1.00 98.75 80 ASN A CA 1
ATOM 650 C C . ASN A 1 80 ? -7.672 7.648 2.239 1.00 98.75 80 ASN A C 1
ATOM 652 O O . ASN A 1 80 ? -8.083 7.637 3.398 1.00 98.75 80 ASN A O 1
ATOM 656 N N . ILE A 1 81 ? -7.481 6.534 1.527 1.00 98.69 81 ILE A N 1
ATOM 657 C CA . ILE A 1 81 ? -7.723 5.187 2.058 1.00 98.69 81 ILE A CA 1
ATOM 658 C C . ILE A 1 81 ? -6.822 4.925 3.269 1.00 98.69 81 ILE A C 1
ATOM 660 O O . ILE A 1 81 ? -7.301 4.486 4.305 1.00 98.69 81 ILE A O 1
ATOM 664 N N . TYR A 1 82 ? -5.536 5.270 3.202 1.00 98.62 82 TYR A N 1
ATOM 665 C CA . TYR A 1 82 ? -4.620 5.120 4.334 1.00 98.62 82 TYR A CA 1
ATOM 666 C C . TYR A 1 82 ? -5.091 5.884 5.577 1.00 98.62 82 TYR A C 1
ATOM 668 O O . TYR A 1 82 ? -5.086 5.336 6.675 1.00 98.62 82 TYR A O 1
ATOM 676 N N . LYS A 1 83 ? -5.554 7.131 5.414 1.00 98.31 83 LYS A N 1
ATOM 677 C CA . LYS A 1 83 ? -6.123 7.914 6.523 1.00 98.31 83 LYS A CA 1
ATOM 678 C C . LYS A 1 83 ? -7.375 7.267 7.108 1.00 98.31 83 LYS A C 1
ATOM 680 O O . LYS A 1 83 ? -7.501 7.255 8.328 1.00 98.31 83 LYS A O 1
ATOM 685 N N . LEU A 1 84 ? -8.266 6.746 6.261 1.00 98.25 84 LEU A N 1
ATOM 686 C CA . LEU A 1 84 ? -9.438 5.988 6.700 1.00 98.25 84 LEU A CA 1
ATOM 687 C C . LEU A 1 84 ? -8.997 4.782 7.538 1.00 98.25 84 LEU A C 1
ATOM 689 O O . LEU A 1 84 ? -9.378 4.676 8.695 1.00 98.25 84 LEU A O 1
ATOM 693 N N . LEU A 1 85 ? -8.110 3.942 6.998 1.00 97.81 85 LEU A N 1
ATOM 694 C CA . LEU A 1 85 ? -7.613 2.740 7.672 1.00 97.81 85 LEU A CA 1
ATOM 695 C C . LEU A 1 85 ? -6.954 3.053 9.024 1.00 97.81 85 LEU A C 1
ATOM 697 O O . LEU A 1 85 ? -7.203 2.357 10.001 1.00 97.81 85 LEU A O 1
ATOM 701 N N . CYS A 1 86 ? -6.135 4.102 9.102 1.00 97.44 86 CYS A N 1
ATOM 702 C CA . CYS A 1 86 ? -5.489 4.509 10.352 1.00 97.44 86 CYS A CA 1
ATOM 703 C C . CYS A 1 86 ? -6.455 5.160 11.355 1.00 97.44 86 CYS A C 1
ATOM 705 O O . CYS A 1 86 ? -6.159 5.189 12.543 1.00 97.44 86 CYS A O 1
ATOM 707 N N . GLY A 1 87 ? -7.578 5.709 10.891 1.00 97.19 87 GLY A N 1
ATOM 708 C CA . GLY A 1 87 ? -8.602 6.337 11.728 1.00 97.19 87 GLY A CA 1
ATOM 709 C C . GLY A 1 87 ? -9.725 5.392 12.156 1.00 97.19 87 GLY A C 1
ATOM 710 O O . GLY A 1 87 ? -10.679 5.841 12.783 1.00 97.19 87 GLY A O 1
ATOM 711 N N . THR A 1 88 ? -9.647 4.110 11.799 1.00 97.19 88 THR A N 1
ATOM 712 C CA . THR A 1 88 ? -10.686 3.111 12.062 1.00 97.19 88 THR A CA 1
ATOM 713 C C . THR A 1 88 ? -10.089 1.953 12.858 1.00 97.19 88 THR A C 1
ATOM 715 O O . THR A 1 88 ? -9.035 1.413 12.506 1.00 97.19 88 THR A O 1
ATOM 718 N N . ASP A 1 89 ? -10.743 1.565 13.955 1.00 96.50 89 ASP A N 1
ATOM 719 C CA . ASP A 1 89 ? -10.296 0.419 14.743 1.00 96.50 89 ASP A CA 1
ATOM 720 C C . ASP A 1 89 ? -10.407 -0.892 13.945 1.00 96.50 89 ASP A C 1
ATOM 722 O O . ASP A 1 89 ? -10.960 -0.944 12.849 1.00 96.50 89 ASP A O 1
ATOM 726 N N . LEU A 1 90 ? -9.828 -1.968 14.468 1.00 95.94 90 LEU A N 1
ATOM 727 C CA . LEU A 1 90 ? -9.741 -3.237 13.753 1.00 95.94 90 LEU A CA 1
ATOM 728 C C . LEU A 1 90 ? -11.111 -3.862 13.437 1.00 95.94 90 LEU A C 1
ATOM 730 O O . LEU A 1 90 ? -11.269 -4.430 12.357 1.00 95.94 90 LEU A O 1
ATOM 734 N N . GLU A 1 91 ? -12.083 -3.784 14.348 1.00 96.81 91 GLU A N 1
ATOM 735 C CA . GLU A 1 91 ? -13.393 -4.411 14.138 1.00 96.81 91 GLU A CA 1
ATOM 736 C C . GLU A 1 91 ? -14.215 -3.639 13.110 1.00 96.81 91 GLU A C 1
ATOM 738 O O . GLU A 1 91 ? -14.852 -4.249 12.250 1.00 96.81 91 GLU A O 1
ATOM 743 N N . GLU A 1 92 ? -14.138 -2.309 13.124 1.00 97.25 92 GLU A N 1
ATOM 744 C CA . GLU A 1 92 ? -14.764 -1.486 12.089 1.00 97.25 92 GLU A CA 1
ATOM 745 C C . GLU A 1 92 ? -14.013 -1.574 10.749 1.00 97.25 92 GLU A C 1
ATOM 747 O O . GLU A 1 92 ? -14.644 -1.614 9.693 1.00 97.25 92 GLU A O 1
ATOM 752 N N . ARG A 1 93 ? -12.679 -1.728 10.752 1.00 97.06 93 ARG A N 1
ATOM 753 C CA . ARG A 1 93 ? -11.899 -1.944 9.518 1.00 97.06 93 ARG A CA 1
ATOM 754 C C . ARG A 1 93 ? -12.343 -3.194 8.772 1.00 97.06 93 ARG A C 1
ATOM 756 O O . ARG A 1 93 ? -12.422 -3.164 7.549 1.00 97.06 93 ARG A O 1
ATOM 763 N N . LYS A 1 94 ? -12.670 -4.278 9.479 1.00 97.12 94 LYS A N 1
ATOM 764 C CA . LYS A 1 94 ? -13.180 -5.519 8.863 1.00 97.12 94 LYS A CA 1
ATOM 765 C C . LYS A 1 94 ? -14.493 -5.326 8.095 1.00 97.12 94 LYS A C 1
ATOM 767 O O . LYS A 1 94 ? -14.858 -6.211 7.328 1.00 97.12 94 LYS A O 1
ATOM 772 N N . LYS A 1 95 ? -15.201 -4.213 8.314 1.00 97.38 95 LYS A N 1
ATOM 773 C CA . LYS A 1 95 ? -16.470 -3.877 7.656 1.00 97.38 95 LYS A CA 1
ATOM 774 C C . LYS A 1 95 ? -16.305 -2.910 6.483 1.00 97.38 95 LYS A C 1
ATOM 776 O O . LYS A 1 95 ? -17.295 -2.594 5.833 1.00 97.38 95 LYS A O 1
ATOM 781 N N . ILE A 1 96 ? -15.093 -2.416 6.217 1.00 98.12 96 ILE A N 1
ATOM 782 C CA . ILE A 1 96 ? -14.837 -1.534 5.074 1.00 98.12 96 ILE A CA 1
ATOM 783 C C . ILE A 1 96 ? -15.067 -2.326 3.781 1.00 98.12 96 ILE A C 1
ATOM 785 O O . ILE A 1 96 ? -14.430 -3.356 3.556 1.00 98.12 96 ILE A O 1
ATOM 789 N N . THR A 1 97 ? -15.950 -1.825 2.917 1.00 98.00 97 THR A N 1
ATOM 790 C CA . THR A 1 97 ? -16.226 -2.413 1.600 1.00 98.00 97 THR A CA 1
ATOM 791 C C . THR A 1 97 ? -14.936 -2.561 0.787 1.00 98.00 97 THR A C 1
ATOM 793 O O . THR A 1 97 ? -14.104 -1.654 0.752 1.00 98.00 97 THR A O 1
ATOM 796 N N . GLY A 1 98 ? -14.740 -3.726 0.167 1.00 96.88 98 GLY A N 1
ATOM 797 C CA . GLY A 1 98 ? -13.520 -4.069 -0.570 1.00 96.88 98 GLY A CA 1
ATOM 798 C C . GLY A 1 98 ? -12.337 -4.547 0.289 1.00 96.88 98 GLY A C 1
ATOM 799 O O . GLY A 1 98 ? -11.375 -5.092 -0.257 1.00 96.88 98 GLY A O 1
ATOM 800 N N . LEU A 1 99 ? -12.382 -4.413 1.622 1.00 97.31 99 LEU A N 1
ATOM 801 C CA . LEU A 1 99 ? -11.345 -4.926 2.522 1.00 97.31 99 LEU A CA 1
ATOM 802 C C . LEU A 1 99 ? -11.719 -6.311 3.059 1.00 97.31 99 LEU A C 1
ATOM 804 O O . LEU A 1 99 ? -12.607 -6.462 3.892 1.00 97.31 99 LEU A O 1
ATOM 808 N N . THR A 1 100 ? -10.983 -7.344 2.646 1.00 91.81 100 THR A N 1
ATOM 809 C CA . THR A 1 100 ? -11.163 -8.686 3.217 1.00 91.81 100 THR A CA 1
ATOM 810 C C . THR A 1 100 ? -10.808 -8.691 4.715 1.00 91.81 100 THR A C 1
ATOM 812 O O . THR A 1 100 ? -9.701 -8.265 5.063 1.00 91.81 100 THR A O 1
ATOM 815 N N . PRO A 1 101 ? -11.652 -9.249 5.608 1.00 93.38 101 PRO A N 1
ATOM 816 C CA . PRO A 1 101 ? -11.412 -9.230 7.055 1.00 93.38 101 PRO A CA 1
ATOM 817 C C . PRO A 1 101 ? -10.047 -9.781 7.488 1.00 93.38 101 PRO A C 1
ATOM 819 O O . PRO A 1 101 ? -9.418 -9.229 8.386 1.00 93.38 101 PRO A O 1
ATOM 822 N N . GLY A 1 102 ? -9.549 -10.823 6.812 1.00 92.75 102 GLY A N 1
ATOM 823 C CA . GLY A 1 102 ? -8.237 -11.428 7.087 1.00 92.75 102 GLY A CA 1
ATOM 824 C C . GLY A 1 102 ? -7.024 -10.580 6.684 1.00 92.75 102 GLY A C 1
ATOM 825 O O . GLY A 1 102 ? -5.897 -11.026 6.859 1.00 92.75 102 GLY A O 1
ATOM 826 N N . ARG A 1 103 ? -7.235 -9.391 6.105 1.00 94.50 103 ARG A N 1
ATOM 827 C CA . ARG A 1 103 ? -6.181 -8.408 5.803 1.00 94.50 103 ARG A CA 1
ATOM 828 C C . ARG A 1 103 ? -6.293 -7.143 6.652 1.00 94.50 103 ARG A C 1
ATOM 830 O O . ARG A 1 103 ? -5.404 -6.295 6.586 1.00 94.50 103 ARG A O 1
ATOM 837 N N . ALA A 1 104 ? -7.381 -6.981 7.407 1.00 95.12 104 ALA A N 1
ATOM 838 C CA . ALA A 1 104 ? -7.697 -5.732 8.092 1.00 95.12 104 ALA A CA 1
ATOM 839 C C . ALA A 1 104 ? -6.636 -5.334 9.126 1.00 95.12 104 ALA A C 1
ATOM 841 O O . ALA A 1 104 ? -6.387 -4.146 9.318 1.00 95.12 104 ALA A O 1
ATOM 842 N N . ASP A 1 105 ? -5.984 -6.308 9.751 1.00 92.38 105 ASP A N 1
ATOM 843 C CA . ASP A 1 105 ? -4.914 -6.148 10.733 1.00 92.38 105 ASP A CA 1
ATOM 844 C C . ASP A 1 105 ? -3.580 -5.699 10.118 1.00 92.38 105 ASP A C 1
ATOM 846 O O . ASP A 1 105 ? -2.876 -4.909 10.740 1.00 92.38 105 ASP A O 1
ATOM 850 N N . ILE A 1 106 ? -3.256 -6.119 8.892 1.00 95.44 106 ILE A N 1
ATOM 851 C CA . ILE A 1 106 ? -1.952 -5.863 8.249 1.00 95.44 106 ILE A CA 1
ATOM 852 C C . ILE A 1 106 ? -1.970 -4.790 7.147 1.00 95.44 106 ILE A C 1
ATOM 854 O O . ILE A 1 106 ? -0.911 -4.301 6.740 1.00 95.44 106 ILE A O 1
ATOM 858 N N . ILE A 1 107 ? -3.150 -4.403 6.648 1.00 97.31 107 ILE A N 1
ATOM 859 C CA . ILE A 1 107 ? -3.283 -3.536 5.463 1.00 97.31 107 ILE A CA 1
ATOM 860 C C . ILE A 1 107 ? -2.642 -2.151 5.643 1.00 97.31 107 ILE A C 1
ATOM 862 O O . ILE A 1 107 ? -2.124 -1.582 4.680 1.00 97.31 107 ILE A O 1
ATOM 866 N N . ILE A 1 108 ? -2.594 -1.630 6.875 1.00 97.69 108 ILE A N 1
ATOM 867 C CA . ILE A 1 108 ? -1.974 -0.332 7.188 1.00 97.69 108 ILE A CA 1
ATOM 868 C C . ILE A 1 108 ? -0.493 -0.330 6.796 1.00 97.69 108 ILE A C 1
ATOM 870 O O . ILE A 1 108 ? -0.034 0.584 6.115 1.00 97.69 108 ILE A O 1
ATOM 874 N N . GLY A 1 109 ? 0.254 -1.373 7.166 1.00 97.50 109 GLY A N 1
ATOM 875 C CA . GLY A 1 109 ? 1.693 -1.445 6.910 1.00 97.50 109 GLY A CA 1
ATOM 876 C C . GLY A 1 109 ? 2.000 -1.586 5.423 1.00 97.50 109 GLY A C 1
ATOM 877 O O . GLY A 1 109 ? 2.890 -0.911 4.912 1.00 97.50 109 GLY A O 1
ATOM 878 N N . GLY A 1 110 ? 1.219 -2.406 4.712 1.00 98.00 110 GLY A N 1
ATOM 879 C CA . GLY A 1 110 ? 1.323 -2.527 3.256 1.00 98.00 110 GLY A CA 1
ATOM 880 C C . GLY A 1 110 ? 1.049 -1.201 2.542 1.00 98.00 110 GLY A C 1
ATOM 881 O O . GLY A 1 110 ? 1.793 -0.811 1.642 1.00 98.00 110 GLY A O 1
ATOM 882 N N . THR A 1 111 ? 0.021 -0.475 2.983 1.00 98.50 111 THR A N 1
ATOM 883 C CA . THR A 1 111 ? -0.348 0.828 2.411 1.00 98.50 111 THR A CA 1
ATOM 884 C C . THR A 1 111 ? 0.722 1.890 2.687 1.00 98.50 111 THR A C 1
ATOM 886 O O . THR A 1 111 ? 1.069 2.658 1.788 1.00 98.50 111 THR A O 1
ATOM 889 N N . ALA A 1 112 ? 1.309 1.897 3.889 1.00 98.50 112 ALA A N 1
ATOM 890 C CA . ALA A 1 112 ? 2.415 2.787 4.245 1.00 98.50 112 ALA A CA 1
ATOM 891 C C . ALA A 1 112 ? 3.658 2.547 3.367 1.00 98.50 112 ALA A C 1
ATOM 893 O O . ALA A 1 112 ? 4.264 3.505 2.883 1.00 98.50 112 ALA A O 1
ATOM 894 N N . ILE A 1 113 ? 4.004 1.278 3.100 1.00 98.38 113 ILE A N 1
ATOM 895 C CA . ILE A 1 113 ? 5.099 0.922 2.183 1.00 98.38 113 ILE A CA 1
ATOM 896 C C . ILE A 1 113 ? 4.840 1.502 0.791 1.00 98.38 113 ILE A C 1
ATOM 898 O O . ILE A 1 113 ? 5.708 2.179 0.238 1.00 98.38 113 ILE A O 1
ATOM 902 N N . LEU A 1 114 ? 3.646 1.272 0.236 1.00 98.44 114 LEU A N 1
ATOM 903 C CA . LEU A 1 114 ? 3.288 1.769 -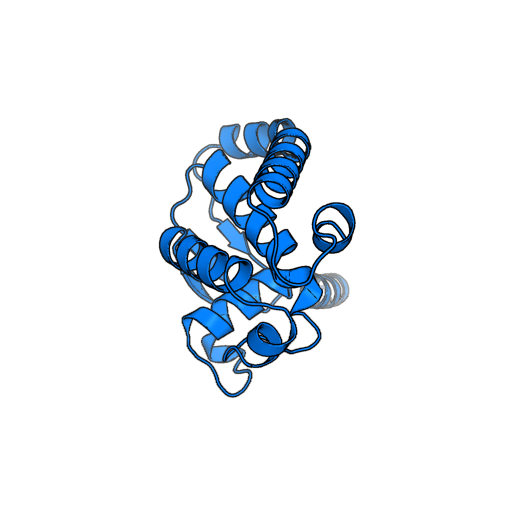1.092 1.00 98.44 114 LEU A CA 1
ATOM 904 C C . LEU A 1 114 ? 3.393 3.297 -1.174 1.00 98.44 114 LEU A C 1
ATOM 906 O O . LEU A 1 114 ? 3.963 3.825 -2.130 1.00 98.44 114 LEU A O 1
ATOM 910 N N . LEU A 1 115 ? 2.878 4.012 -0.172 1.00 98.50 115 LEU A N 1
ATOM 911 C CA . LEU A 1 115 ? 2.929 5.473 -0.136 1.00 98.50 115 LEU A CA 1
ATOM 912 C C . LEU A 1 115 ? 4.364 6.010 -0.105 1.00 98.50 115 LEU A C 1
ATOM 914 O O . LEU A 1 115 ? 4.663 6.957 -0.836 1.00 98.50 115 LEU A O 1
ATOM 918 N N . GLU A 1 116 ? 5.254 5.419 0.695 1.00 98.25 116 GLU A N 1
ATOM 919 C CA . GLU A 1 116 ? 6.662 5.833 0.736 1.00 98.25 116 GLU A CA 1
ATOM 920 C C . GLU A 1 116 ? 7.390 5.509 -0.579 1.00 98.25 116 GLU A C 1
ATOM 922 O O . GLU A 1 116 ? 8.137 6.355 -1.073 1.00 98.25 116 GLU A O 1
ATOM 927 N N . ILE A 1 117 ? 7.110 4.362 -1.214 1.00 97.69 117 ILE A N 1
ATOM 928 C CA . ILE A 1 117 ? 7.641 4.029 -2.549 1.00 97.69 117 ILE A CA 1
ATOM 929 C C . ILE A 1 117 ? 7.218 5.087 -3.575 1.00 97.69 117 ILE A C 1
ATOM 931 O O . ILE A 1 117 ? 8.071 5.698 -4.221 1.00 97.69 117 ILE A O 1
ATOM 935 N N . LEU A 1 118 ? 5.913 5.351 -3.706 1.00 97.38 118 LEU A N 1
ATOM 936 C CA . LEU A 1 118 ? 5.391 6.313 -4.685 1.00 97.38 118 LEU A CA 1
ATOM 937 C C . LEU A 1 118 ? 5.930 7.726 -4.442 1.00 97.38 118 LEU A C 1
ATOM 939 O O . LEU A 1 118 ? 6.250 8.444 -5.390 1.00 97.38 118 LEU A O 1
ATOM 943 N N . LYS A 1 119 ? 6.086 8.113 -3.172 1.00 96.25 119 LYS A N 1
ATOM 944 C CA . LYS A 1 119 ? 6.669 9.397 -2.778 1.00 96.25 119 LYS A CA 1
ATOM 945 C C . LYS A 1 119 ? 8.130 9.521 -3.210 1.00 96.25 119 LYS A C 1
ATOM 947 O O . LYS A 1 119 ? 8.479 10.528 -3.820 1.00 96.25 119 LYS A O 1
ATOM 952 N N . ILE A 1 120 ? 8.973 8.524 -2.929 1.00 95.94 120 ILE A N 1
ATOM 953 C CA . ILE A 1 120 ? 10.396 8.554 -3.314 1.00 95.94 120 ILE A CA 1
ATOM 954 C C . ILE A 1 120 ? 10.535 8.584 -4.840 1.00 95.94 120 ILE A C 1
ATOM 956 O O . ILE A 1 120 ? 11.302 9.381 -5.379 1.00 95.94 120 ILE A O 1
ATOM 960 N N . LEU A 1 121 ? 9.739 7.776 -5.543 1.00 96.00 121 LEU A N 1
ATOM 961 C CA . LEU A 1 121 ? 9.747 7.708 -7.004 1.00 96.00 121 LEU A CA 1
ATOM 962 C C . LEU A 1 121 ? 9.077 8.918 -7.677 1.00 96.00 121 LEU A C 1
ATOM 964 O O . LEU A 1 121 ? 9.133 9.030 -8.898 1.00 96.00 121 LEU A O 1
ATOM 968 N N . SER A 1 122 ? 8.474 9.834 -6.905 1.00 95.25 122 SER A N 1
ATOM 969 C CA . SER A 1 122 ? 7.722 10.989 -7.424 1.00 95.25 122 SER A CA 1
ATOM 970 C C . SER A 1 122 ? 6.618 10.572 -8.411 1.00 95.25 122 SER A C 1
ATOM 972 O O . SER A 1 122 ? 6.425 11.203 -9.449 1.00 95.25 122 SER A O 1
ATOM 974 N N . LYS A 1 123 ? 5.915 9.472 -8.108 1.00 96.81 123 LYS A N 1
ATOM 975 C CA . LYS A 1 123 ? 4.846 8.916 -8.944 1.00 96.81 123 LYS A CA 1
ATOM 976 C C . LYS A 1 123 ? 3.477 9.252 -8.382 1.00 96.81 123 LYS A C 1
ATOM 978 O O . LYS A 1 123 ? 3.213 9.063 -7.198 1.00 96.81 123 LYS A O 1
ATOM 983 N N . GLU A 1 124 ? 2.597 9.715 -9.261 1.00 97.56 124 GLU A N 1
ATOM 984 C CA . GLU A 1 124 ? 1.234 10.091 -8.886 1.00 97.56 124 GLU A CA 1
ATOM 985 C C . GLU A 1 124 ? 0.238 8.942 -8.977 1.00 97.56 124 GLU A C 1
ATOM 987 O O . GLU A 1 124 ? -0.829 9.037 -8.385 1.00 97.56 124 GLU A O 1
ATOM 992 N N . ASN A 1 125 ? 0.579 7.851 -9.664 1.00 98.00 125 ASN A N 1
ATOM 993 C CA . ASN A 1 125 ? -0.316 6.714 -9.847 1.00 98.00 125 ASN A CA 1
ATOM 994 C C . ASN A 1 125 ? 0.439 5.380 -9.785 1.00 98.00 125 ASN A C 1
ATOM 996 O O . ASN A 1 125 ? 1.665 5.330 -9.932 1.00 98.00 1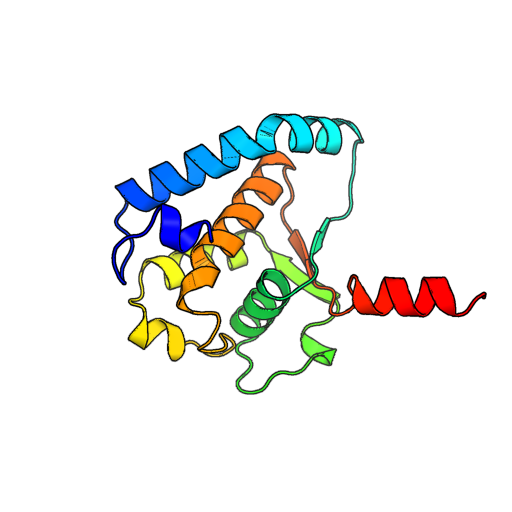25 ASN A O 1
ATOM 1000 N N . VAL A 1 126 ? -0.312 4.299 -9.606 1.00 98.56 126 VAL A N 1
ATOM 1001 C CA . VAL A 1 126 ? 0.128 2.911 -9.778 1.00 98.56 126 VAL A CA 1
ATOM 1002 C C . VAL A 1 126 ? -0.969 2.129 -10.496 1.00 98.56 126 VAL A C 1
ATOM 1004 O O . VAL A 1 126 ? -2.152 2.309 -10.209 1.00 98.56 126 VAL A O 1
ATOM 1007 N N . ILE A 1 127 ? -0.575 1.281 -11.442 1.00 98.75 127 ILE A N 1
ATOM 1008 C CA . ILE A 1 127 ? -1.484 0.370 -12.141 1.00 98.75 127 ILE A CA 1
ATOM 1009 C C . ILE A 1 127 ? -1.556 -0.931 -11.347 1.00 98.75 127 ILE A C 1
ATOM 1011 O O . ILE A 1 127 ? -0.526 -1.501 -10.990 1.00 98.75 127 ILE A O 1
ATOM 1015 N N . VAL A 1 128 ? -2.762 -1.404 -11.072 1.00 98.62 128 VAL A N 1
ATOM 1016 C CA . VAL A 1 128 ? -3.005 -2.655 -10.351 1.00 98.62 128 VAL A CA 1
ATOM 1017 C C . VAL A 1 128 ? -2.909 -3.831 -11.325 1.00 98.62 128 VAL A C 1
ATOM 1019 O O . VAL A 1 128 ? -3.453 -3.773 -12.426 1.00 98.62 128 VAL A O 1
ATOM 1022 N N . SER A 1 129 ? -2.246 -4.918 -10.936 1.00 98.25 129 SER A N 1
ATOM 1023 C CA . SER A 1 129 ? -2.222 -6.168 -11.698 1.00 98.25 129 SER A CA 1
ATOM 1024 C C . SER A 1 129 ? -2.589 -7.358 -10.818 1.00 98.25 129 SER A C 1
ATOM 1026 O O . SER A 1 129 ? -1.911 -7.653 -9.838 1.00 98.25 129 SER A O 1
ATOM 1028 N N . GLU A 1 130 ? -3.646 -8.059 -11.228 1.00 96.88 130 GLU A N 1
ATOM 1029 C CA . GLU A 1 130 ? -4.036 -9.387 -10.724 1.00 96.88 130 GLU A CA 1
ATOM 1030 C C . GLU A 1 130 ? -3.059 -10.509 -11.094 1.00 96.88 130 GLU A C 1
ATOM 1032 O O . GLU A 1 130 ? -3.136 -11.584 -10.516 1.00 96.88 130 GLU A O 1
ATOM 1037 N N . GLN A 1 131 ? -2.160 -10.273 -12.053 1.00 95.69 131 GLN A N 1
ATOM 1038 C CA . GLN A 1 131 ? -1.164 -11.260 -12.456 1.00 95.69 131 GLN A CA 1
ATOM 1039 C C . GLN A 1 131 ? 0.139 -11.005 -11.708 1.00 95.69 131 GLN A C 1
ATOM 1041 O O . GLN A 1 131 ? 0.667 -9.885 -11.760 1.00 95.69 131 GLN A O 1
ATOM 1046 N N . ASP A 1 132 ? 0.641 -12.027 -11.019 1.00 95.94 132 ASP A N 1
ATOM 1047 C CA . ASP A 1 132 ? 1.795 -11.917 -10.132 1.00 95.94 132 ASP A CA 1
ATOM 1048 C C . ASP A 1 132 ? 2.792 -13.083 -10.286 1.00 95.94 132 ASP A C 1
ATOM 1050 O O . ASP A 1 132 ? 3.031 -13.588 -11.385 1.00 95.94 132 ASP A O 1
ATOM 1054 N N . ILE A 1 133 ? 3.465 -13.457 -9.196 1.00 96.56 133 ILE A N 1
ATOM 1055 C CA . ILE A 1 133 ? 4.477 -14.510 -9.178 1.00 96.56 133 ILE A CA 1
ATOM 1056 C C . ILE A 1 133 ? 3.935 -15.862 -9.656 1.00 96.56 133 ILE A C 1
ATOM 1058 O O . ILE A 1 133 ? 4.669 -16.582 -10.331 1.00 96.56 133 ILE A O 1
ATOM 1062 N N . LEU A 1 134 ? 2.683 -16.216 -9.340 1.00 95.12 134 LEU A N 1
ATOM 1063 C CA . LEU A 1 134 ? 2.128 -17.517 -9.726 1.00 95.12 134 LEU A CA 1
ATOM 1064 C C . LEU A 1 134 ? 1.930 -17.602 -11.240 1.00 95.12 134 LEU A C 1
ATOM 1066 O O . LEU A 1 134 ? 2.343 -18.588 -11.852 1.00 95.12 134 LEU A O 1
ATOM 1070 N N . ASP A 1 135 ? 1.392 -16.547 -11.852 1.00 94.44 135 ASP A N 1
ATOM 1071 C CA . ASP A 1 135 ? 1.291 -16.431 -13.307 1.00 94.44 135 ASP A CA 1
ATOM 1072 C C . ASP A 1 135 ? 2.676 -16.475 -13.951 1.00 94.44 135 ASP A C 1
ATOM 1074 O O . ASP A 1 135 ? 2.898 -17.227 -14.898 1.00 94.44 135 ASP A O 1
ATOM 1078 N N . GLY A 1 136 ? 3.633 -15.715 -13.407 1.00 93.88 136 GLY A N 1
ATOM 1079 C CA . GLY A 1 136 ? 5.007 -15.686 -13.903 1.00 93.88 136 GLY A CA 1
ATOM 1080 C C . GLY A 1 136 ? 5.673 -17.065 -13.892 1.00 93.88 136 GLY A C 1
ATOM 1081 O O . GLY A 1 136 ? 6.351 -17.424 -14.854 1.00 93.88 136 GLY A O 1
ATOM 1082 N N . ILE A 1 137 ? 5.438 -17.866 -12.848 1.00 95.50 137 ILE A N 1
ATOM 1083 C CA . ILE A 1 137 ? 5.922 -19.250 -12.766 1.00 95.50 137 ILE A CA 1
ATOM 1084 C C . ILE A 1 137 ? 5.266 -20.118 -13.843 1.00 95.50 137 ILE A C 1
ATOM 1086 O O . ILE A 1 137 ? 5.972 -20.848 -14.534 1.00 95.50 137 ILE A O 1
ATOM 1090 N N . ILE A 1 138 ? 3.944 -20.028 -14.022 1.00 95.81 138 ILE A N 1
ATOM 1091 C CA . ILE A 1 138 ? 3.233 -20.789 -15.061 1.00 95.81 138 ILE A CA 1
ATOM 1092 C C . ILE A 1 138 ? 3.794 -20.448 -16.446 1.00 95.81 138 ILE A C 1
ATOM 1094 O O . ILE A 1 138 ? 4.142 -21.356 -17.198 1.00 95.81 138 ILE A O 1
ATOM 1098 N N . TYR A 1 139 ? 3.956 -19.160 -16.762 1.00 94.19 139 TYR A N 1
ATOM 1099 C CA . TYR A 1 139 ? 4.542 -18.717 -18.031 1.00 94.19 139 TYR A CA 1
ATOM 1100 C C . TYR A 1 139 ? 5.985 -19.197 -18.209 1.00 94.19 139 TYR A C 1
ATOM 1102 O O . TYR A 1 139 ? 6.349 -19.633 -19.296 1.00 94.19 139 TYR A O 1
ATOM 1110 N N . SER A 1 140 ? 6.795 -19.157 -17.147 1.00 94.38 140 SER A N 1
ATOM 1111 C CA . SER A 1 140 ? 8.182 -19.633 -17.178 1.00 94.38 140 SER A CA 1
ATOM 1112 C C . SER A 1 140 ? 8.293 -21.135 -17.448 1.00 94.38 140 SER A C 1
ATOM 1114 O O . SER A 1 140 ? 9.313 -21.570 -17.975 1.00 94.38 140 SER A O 1
ATOM 1116 N N . LEU A 1 141 ? 7.300 -21.928 -17.042 1.00 94.44 141 LEU A N 1
ATOM 1117 C CA . LEU A 1 141 ? 7.275 -23.380 -17.244 1.00 94.44 141 LEU A CA 1
ATOM 1118 C C . LEU A 1 141 ? 6.641 -23.787 -18.577 1.00 94.44 141 LEU A C 1
ATOM 1120 O O . LEU A 1 141 ? 6.851 -24.909 -19.026 1.00 94.44 141 LEU A O 1
ATOM 1124 N N . ALA 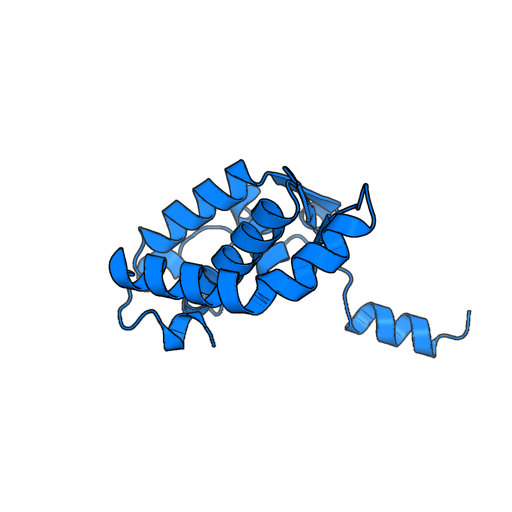A 1 142 ? 5.851 -22.905 -19.191 1.00 90.44 142 ALA A N 1
ATOM 1125 C CA . ALA A 1 142 ? 5.068 -23.222 -20.379 1.00 90.44 142 ALA A CA 1
ATOM 1126 C C . ALA A 1 142 ? 5.873 -23.242 -21.697 1.00 90.44 142 ALA A C 1
ATOM 1128 O O . ALA A 1 142 ? 5.264 -23.513 -22.724 1.00 90.44 142 ALA A O 1
ATOM 1129 N N . GLU A 1 143 ? 7.193 -22.980 -21.671 1.00 66.75 143 GLU A N 1
ATOM 1130 C CA . GLU A 1 143 ? 8.108 -22.963 -22.839 1.00 66.75 143 GLU A CA 1
ATOM 1131 C C . GLU A 1 143 ? 7.457 -22.418 -24.129 1.00 66.75 143 GLU A C 1
ATOM 1133 O O . GLU A 1 143 ? 7.312 -23.134 -25.120 1.00 66.75 143 GLU A O 1
ATOM 1138 N N . PHE A 1 144 ? 7.033 -21.151 -24.110 1.00 61.59 144 PHE A N 1
ATOM 1139 C CA . PHE A 1 144 ? 6.614 -20.452 -25.332 1.00 61.59 144 PHE A CA 1
ATOM 1140 C C . PHE A 1 144 ? 7.809 -20.001 -26.177 1.00 61.59 144 PHE A C 1
ATOM 1142 O O . PHE A 1 144 ? 8.804 -19.521 -25.584 1.00 61.59 144 PHE A O 1
#